Protein AF-A0A2I0AGL8-F1 (afdb_monomer_lite)

Foldseek 3Di:
DDPVVVVVVVLVVLLVVLLPPPDPDDDDDDDDDDPDDDPPPVVVVVVVSSVVSVVSVLVVLLVVFVNSVPDDSVVSVVSSVVVVVVVVVVVVVVVVVCVVVVCPPD

Organism: NCBI:txid1088818

Structure (mmCIF, N/CA/C/O backbone):
data_AF-A0A2I0AGL8-F1
#
_entry.id   AF-A0A2I0AGL8-F1
#
loop_
_atom_site.group_PDB
_atom_site.id
_atom_site.type_symbol
_atom_site.label_atom_id
_atom_site.label_alt_id
_atom_site.label_comp_id
_atom_site.label_asym_id
_atom_site.label_entity_id
_atom_site.label_seq_id
_atom_site.pdbx_PDB_ins_code
_atom_site.Cartn_x
_atom_site.Cartn_y
_atom_site.Cartn_z
_atom_site.occupancy
_atom_site.B_iso_or_equiv
_atom_site.auth_seq_id
_atom_site.auth_comp_id
_atom_site.auth_asym_id
_atom_site.auth_atom_id
_atom_site.pdbx_PDB_model_num
ATOM 1 N N . MET A 1 1 ? -18.013 10.294 -19.217 1.00 52.16 1 MET A N 1
ATOM 2 C CA . MET A 1 1 ? -16.597 9.896 -19.056 1.00 52.16 1 MET A CA 1
ATOM 3 C C . MET A 1 1 ? -16.540 8.383 -19.068 1.00 52.16 1 MET A C 1
ATOM 5 O O . MET A 1 1 ? -17.286 7.764 -18.322 1.00 52.16 1 MET A O 1
ATOM 9 N N . ASN A 1 2 ? -15.725 7.796 -19.942 1.00 62.50 2 ASN A N 1
ATOM 10 C CA . ASN A 1 2 ? -15.587 6.343 -20.037 1.00 62.50 2 ASN A CA 1
ATOM 11 C C . ASN A 1 2 ? -14.602 5.858 -18.968 1.00 62.50 2 ASN A C 1
ATOM 13 O O . ASN A 1 2 ? -13.595 6.520 -18.724 1.00 62.50 2 ASN A O 1
ATOM 17 N N . SER A 1 3 ? -14.853 4.697 -18.359 1.00 49.91 3 SER A N 1
ATOM 18 C CA . SER A 1 3 ? -14.009 4.132 -17.290 1.00 49.91 3 SER A CA 1
ATOM 19 C C . SER A 1 3 ? -12.527 4.015 -17.681 1.00 49.91 3 SER A C 1
ATOM 21 O O . SER A 1 3 ? -11.648 4.114 -16.834 1.00 49.91 3 SER A O 1
ATOM 23 N N . VAL A 1 4 ? -12.239 3.878 -18.978 1.00 56.72 4 VAL A N 1
ATOM 24 C CA . VAL A 1 4 ? -10.880 3.824 -19.540 1.00 56.72 4 VAL A CA 1
ATOM 25 C C . VAL A 1 4 ? -10.157 5.175 -19.448 1.00 56.72 4 VAL A C 1
ATOM 27 O O . VAL A 1 4 ? -8.965 5.214 -19.156 1.00 56.72 4 VAL A O 1
ATOM 30 N N . GLU A 1 5 ? -10.873 6.287 -19.629 1.00 50.91 5 GLU A N 1
ATOM 31 C CA . GLU A 1 5 ? -10.298 7.631 -19.493 1.00 50.91 5 GLU A CA 1
ATOM 32 C C . GLU A 1 5 ? -10.042 7.984 -18.028 1.00 50.91 5 GLU A C 1
ATOM 34 O O . GLU A 1 5 ? -9.013 8.570 -17.710 1.00 50.91 5 GLU A O 1
ATOM 39 N N . ALA A 1 6 ? -10.920 7.552 -17.117 1.00 50.19 6 ALA A N 1
ATOM 40 C CA . ALA A 1 6 ? -10.717 7.734 -15.681 1.00 50.19 6 ALA A CA 1
ATOM 41 C C . ALA A 1 6 ? -9.452 7.009 -15.182 1.00 50.19 6 ALA A C 1
ATOM 43 O O . ALA A 1 6 ? -8.686 7.562 -14.397 1.00 50.19 6 ALA A O 1
ATOM 44 N N . ILE A 1 7 ? -9.189 5.798 -15.686 1.00 51.31 7 ILE A N 1
ATOM 45 C CA . ILE A 1 7 ? -7.958 5.054 -15.378 1.00 51.31 7 ILE A CA 1
ATOM 46 C C . ILE A 1 7 ? -6.732 5.773 -15.951 1.00 51.31 7 ILE A C 1
ATOM 48 O O . ILE A 1 7 ? -5.701 5.851 -15.287 1.00 51.31 7 ILE A O 1
ATOM 52 N N . GLN A 1 8 ? -6.835 6.314 -17.166 1.00 52.75 8 GLN A N 1
ATOM 53 C CA . GLN A 1 8 ? -5.729 7.017 -17.810 1.00 52.75 8 GLN A CA 1
ATOM 54 C C . GLN A 1 8 ? -5.346 8.289 -17.037 1.00 52.75 8 GLN A C 1
ATOM 56 O O . GLN A 1 8 ? -4.170 8.469 -16.732 1.00 52.75 8 GLN A O 1
ATOM 61 N N . VAL A 1 9 ? -6.336 9.083 -16.615 1.00 56.19 9 VAL A N 1
ATOM 62 C CA . VAL A 1 9 ? -6.137 10.276 -15.774 1.00 56.19 9 VAL A CA 1
ATOM 63 C C . VAL A 1 9 ? -5.478 9.917 -14.439 1.00 56.19 9 VAL A C 1
ATOM 65 O O . VAL A 1 9 ? -4.480 10.526 -14.069 1.00 56.19 9 VAL A O 1
ATOM 68 N N . LEU A 1 10 ? -5.946 8.864 -13.757 1.00 56.09 10 LEU A N 1
ATOM 69 C CA . LEU A 1 10 ? -5.345 8.414 -12.493 1.00 56.09 10 LEU A CA 1
ATOM 70 C C . LEU A 1 10 ? -3.887 7.965 -12.655 1.00 56.09 10 LEU A C 1
ATOM 72 O O . LEU A 1 10 ? -3.059 8.192 -11.771 1.00 56.09 10 LEU A O 1
ATOM 76 N N . VAL A 1 11 ? -3.554 7.334 -13.783 1.00 62.81 11 VAL A N 1
ATOM 77 C CA . VAL A 1 11 ? -2.176 6.936 -14.095 1.00 62.81 11 VAL A CA 1
ATOM 78 C C . VAL A 1 11 ? -1.298 8.153 -14.388 1.00 62.81 11 VAL A C 1
ATOM 80 O O . VAL A 1 11 ? -0.129 8.149 -14.000 1.00 62.81 11 VAL A O 1
ATOM 83 N N . ASP A 1 12 ? -1.838 9.184 -15.036 1.00 63.84 12 ASP A N 1
ATOM 84 C CA . ASP A 1 12 ? -1.124 10.430 -15.323 1.00 63.84 12 ASP A CA 1
ATOM 85 C C . ASP A 1 12 ? -0.912 11.288 -14.048 1.00 63.84 12 ASP A C 1
ATOM 87 O O . ASP A 1 12 ? 0.158 11.882 -13.870 1.00 63.84 12 ASP A O 1
ATOM 91 N N . ASP A 1 13 ? -1.839 11.244 -13.085 1.00 59.38 13 ASP A N 1
ATOM 92 C CA . ASP A 1 13 ? -1.692 11.888 -11.768 1.00 59.38 13 ASP A CA 1
ATOM 93 C C . ASP A 1 13 ? -0.664 11.166 -10.873 1.00 59.38 13 ASP A C 1
ATOM 95 O O . ASP A 1 13 ? 0.248 11.790 -10.320 1.00 59.38 13 ASP A O 1
ATOM 99 N N . LEU A 1 14 ? -0.719 9.829 -10.795 1.00 53.47 14 LEU A N 1
ATOM 100 C CA . LEU A 1 14 ? 0.310 9.005 -10.130 1.00 53.47 14 LEU A CA 1
ATOM 101 C C . LEU A 1 14 ? 1.696 9.181 -10.775 1.00 53.47 14 LEU A C 1
ATOM 103 O O . LEU A 1 14 ? 2.733 9.108 -10.102 1.00 53.47 14 LEU A O 1
ATOM 107 N N . TYR A 1 15 ? 1.728 9.432 -12.084 1.00 54.16 15 TYR A N 1
ATOM 108 C CA . TYR A 1 15 ? 2.949 9.741 -12.813 1.00 54.16 15 TYR A CA 1
ATOM 109 C C . TYR A 1 15 ? 3.539 11.085 -12.372 1.00 54.16 15 TYR A C 1
ATOM 111 O O . TYR A 1 15 ? 4.734 11.133 -12.097 1.00 54.16 15 TYR A O 1
ATOM 119 N N . SER A 1 16 ? 2.743 12.139 -12.179 1.00 53.31 16 SER A N 1
ATOM 120 C CA . SER A 1 16 ? 3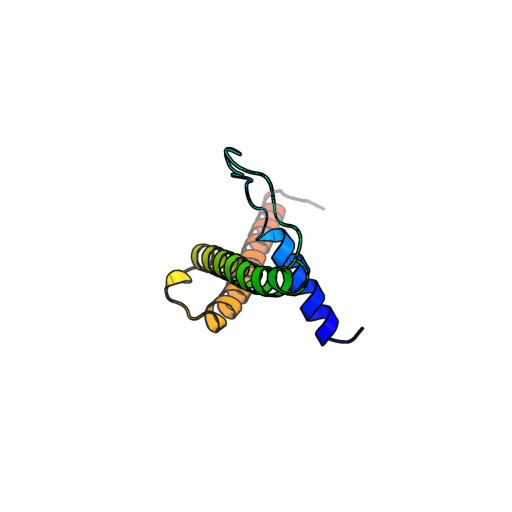.254 13.421 -11.659 1.00 53.31 16 SER A CA 1
ATOM 121 C C . SER A 1 16 ? 3.850 13.302 -10.246 1.00 53.31 16 SER A C 1
ATOM 123 O O . SER A 1 16 ? 4.892 13.898 -9.970 1.00 53.31 16 SER A O 1
ATOM 125 N N . ILE A 1 17 ? 3.269 12.465 -9.376 1.00 54.31 17 ILE A N 1
ATOM 126 C CA . ILE A 1 17 ? 3.740 12.267 -7.990 1.00 54.31 17 ILE A CA 1
ATOM 127 C C . ILE A 1 17 ? 5.078 11.503 -7.934 1.00 54.31 17 ILE A C 1
ATOM 129 O O . ILE A 1 17 ? 5.952 11.818 -7.128 1.00 54.31 17 ILE A O 1
ATOM 133 N N . THR A 1 18 ? 5.282 10.507 -8.801 1.00 55.91 18 THR A N 1
ATOM 134 C CA . THR A 1 18 ? 6.495 9.655 -8.785 1.00 55.91 18 THR A CA 1
ATOM 135 C C . THR A 1 18 ? 7.683 10.224 -9.568 1.00 55.91 18 THR A C 1
ATOM 137 O O . THR A 1 18 ? 8.802 9.713 -9.456 1.00 55.91 18 THR A O 1
ATOM 140 N N . CYS A 1 19 ? 7.455 11.262 -10.375 1.00 51.00 19 CYS A N 1
ATOM 141 C CA . CYS A 1 19 ? 8.407 11.780 -11.359 1.00 51.00 19 CYS A CA 1
ATOM 142 C C . CYS A 1 19 ? 8.911 13.201 -11.017 1.00 51.00 19 CYS A C 1
ATOM 144 O O . CYS A 1 19 ? 9.473 13.863 -11.888 1.00 51.00 19 CYS A O 1
ATOM 146 N N . MET A 1 20 ? 8.784 13.651 -9.755 1.00 45.41 20 MET A N 1
ATOM 147 C CA . MET A 1 20 ? 9.559 14.785 -9.223 1.00 45.41 20 MET A CA 1
ATOM 148 C C . MET A 1 20 ? 11.055 14.425 -9.263 1.00 45.41 20 MET A C 1
ATOM 150 O O . MET A 1 20 ? 11.631 13.871 -8.327 1.00 45.41 20 MET A O 1
ATOM 154 N N . ASP A 1 21 ? 11.672 14.669 -10.416 1.00 47.09 21 ASP A N 1
ATOM 155 C CA . ASP A 1 21 ? 13.103 14.550 -10.642 1.00 47.09 21 ASP A CA 1
ATOM 156 C C . ASP A 1 21 ? 13.774 15.672 -9.842 1.00 47.09 21 ASP A C 1
ATOM 158 O O . ASP A 1 21 ? 13.681 16.851 -10.187 1.00 47.09 21 ASP A O 1
ATOM 162 N N . SER A 1 22 ? 14.426 15.315 -8.734 1.00 42.78 22 SER A N 1
ATOM 163 C CA . SER A 1 22 ? 15.389 16.194 -8.076 1.00 42.78 22 SER A CA 1
ATOM 164 C C . SER A 1 22 ? 16.474 16.509 -9.106 1.00 42.78 22 SER A C 1
ATOM 166 O O . SER A 1 22 ? 17.312 15.664 -9.434 1.00 42.78 22 SER A O 1
ATOM 168 N N . GLY A 1 23 ? 16.367 17.698 -9.700 1.00 41.66 23 GLY A N 1
ATOM 169 C CA . GLY A 1 23 ? 17.142 18.142 -10.846 1.00 41.66 23 GLY A CA 1
ATOM 170 C C . GLY A 1 23 ? 18.638 18.090 -10.578 1.00 41.66 23 GLY A C 1
ATOM 171 O O . GLY A 1 23 ? 19.233 19.035 -10.074 1.00 41.66 23 GLY A O 1
ATOM 172 N N . ARG A 1 24 ? 19.278 16.998 -10.993 1.00 47.03 24 ARG A N 1
ATOM 173 C CA . ARG A 1 24 ? 20.726 16.930 -11.168 1.00 47.03 24 ARG A CA 1
ATOM 174 C C . ARG A 1 24 ? 21.031 17.117 -12.655 1.00 47.03 24 ARG A C 1
ATOM 176 O O . ARG A 1 24 ? 21.454 16.186 -13.335 1.00 47.03 24 ARG A O 1
ATOM 183 N N . GLN A 1 25 ? 20.776 18.322 -13.177 1.00 50.19 25 GLN A N 1
ATOM 184 C CA . GLN A 1 25 ? 21.137 18.687 -14.550 1.00 50.19 25 GLN A CA 1
ATOM 185 C C . GLN A 1 25 ? 22.467 19.447 -14.600 1.00 50.19 25 GLN A C 1
ATOM 187 O O . GLN A 1 25 ? 22.552 20.661 -14.486 1.00 50.19 25 GLN A O 1
ATOM 192 N N . THR A 1 26 ? 23.508 18.636 -14.790 1.00 46.66 26 THR A N 1
ATOM 193 C CA . THR A 1 26 ? 24.512 18.775 -15.855 1.00 46.66 26 THR A CA 1
ATOM 194 C C . THR A 1 26 ? 25.256 20.105 -15.987 1.00 46.66 26 THR A C 1
ATOM 196 O O . THR A 1 26 ? 24.752 21.074 -16.548 1.00 46.66 26 THR A O 1
ATOM 199 N N . ARG A 1 27 ? 26.550 20.061 -15.635 1.00 40.72 27 ARG A N 1
ATOM 200 C CA . ARG A 1 27 ? 27.598 20.931 -16.186 1.00 40.72 27 ARG A CA 1
ATOM 201 C C . ARG A 1 27 ? 27.499 20.925 -17.717 1.00 40.72 27 ARG A C 1
ATOM 203 O O . ARG A 1 27 ? 27.866 19.945 -18.361 1.00 40.72 27 ARG A O 1
ATOM 210 N N . LEU A 1 28 ? 26.986 22.009 -18.291 1.00 49.34 28 LEU A N 1
ATOM 211 C CA . LEU A 1 28 ? 26.985 22.260 -19.728 1.00 49.34 28 LEU A CA 1
ATOM 212 C C . LEU A 1 28 ? 28.394 22.686 -20.156 1.00 49.34 28 LEU A C 1
ATOM 214 O O . LEU A 1 28 ? 28.696 23.870 -20.256 1.00 49.34 28 LEU A O 1
ATOM 218 N N . GLN A 1 29 ? 29.263 21.713 -20.421 1.00 48.78 29 GLN A N 1
ATOM 219 C CA . GLN A 1 29 ? 30.361 21.913 -21.359 1.00 48.78 29 GLN A CA 1
ATOM 220 C C . GLN A 1 29 ? 29.986 21.261 -22.686 1.00 48.78 29 GLN A C 1
ATOM 222 O O . GLN A 1 29 ? 29.749 20.059 -22.755 1.00 48.78 29 GLN A O 1
ATOM 227 N N . GLY A 1 30 ? 29.998 22.063 -23.749 1.00 41.72 30 GLY A N 1
ATOM 228 C CA . GLY A 1 30 ? 30.348 21.555 -25.068 1.00 41.72 30 GLY A CA 1
ATOM 229 C C . GLY A 1 30 ? 29.217 21.394 -26.082 1.00 41.72 30 GLY A C 1
ATOM 230 O O . GLY A 1 30 ? 28.607 20.342 -26.203 1.00 41.72 30 GLY A O 1
ATOM 231 N N . ARG A 1 31 ? 29.167 22.402 -26.958 1.00 46.50 31 ARG A N 1
ATOM 232 C CA . ARG A 1 31 ? 29.022 22.299 -28.421 1.00 46.50 31 ARG A CA 1
ATOM 233 C C . ARG A 1 31 ? 27.615 22.327 -29.037 1.00 46.50 31 ARG A C 1
ATOM 235 O O . ARG A 1 31 ? 26.783 21.435 -28.941 1.00 46.50 31 ARG A O 1
ATOM 242 N N . LYS A 1 32 ? 27.461 23.429 -29.773 1.00 50.28 32 LYS A N 1
ATOM 243 C CA . LYS A 1 32 ? 26.476 23.788 -30.787 1.00 50.28 32 LYS A CA 1
ATOM 244 C C . LYS A 1 32 ? 26.299 22.696 -31.863 1.00 50.28 32 LYS A C 1
ATOM 246 O O . LYS A 1 32 ? 27.228 21.956 -32.158 1.00 50.28 32 LYS A O 1
ATOM 251 N N . MET A 1 33 ? 25.139 22.770 -32.530 1.00 45.44 33 MET A N 1
ATOM 252 C CA . MET A 1 33 ? 24.758 22.178 -33.830 1.00 45.44 33 MET A CA 1
ATOM 253 C C . MET A 1 33 ? 24.332 20.696 -33.869 1.00 45.4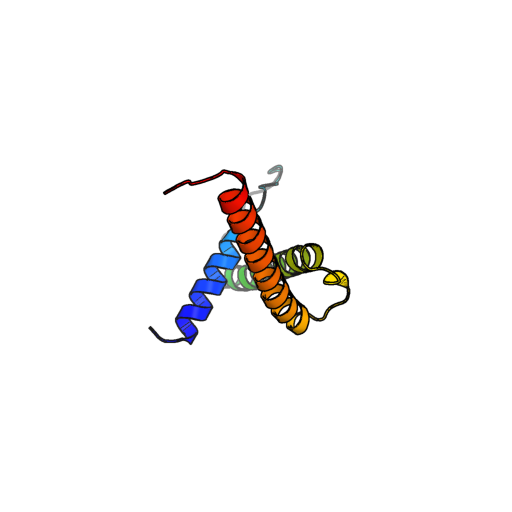4 33 MET A C 1
ATOM 255 O O . MET A 1 33 ? 25.149 19.791 -33.954 1.00 45.44 33 MET A O 1
ATOM 259 N N . LYS A 1 34 ? 23.021 20.456 -34.027 1.00 41.69 34 LYS A N 1
ATOM 260 C CA . LYS A 1 34 ? 22.380 20.204 -35.341 1.00 41.69 34 LYS A CA 1
ATOM 261 C C . LYS A 1 34 ? 20.870 19.985 -35.150 1.00 41.69 34 LYS A C 1
ATOM 263 O O . LYS A 1 34 ? 20.418 18.967 -34.635 1.00 41.69 34 LYS A O 1
ATOM 268 N N . LYS A 1 35 ? 20.082 20.974 -35.586 1.00 50.66 35 LYS A N 1
ATOM 269 C CA . LYS A 1 35 ? 18.635 20.856 -35.807 1.00 50.66 35 LYS A CA 1
ATOM 270 C C . LYS A 1 35 ? 18.419 19.918 -36.998 1.00 50.66 35 LYS A C 1
ATOM 272 O O . LYS A 1 35 ? 18.869 20.269 -38.083 1.00 50.66 35 LYS A O 1
ATOM 277 N N . LYS A 1 36 ? 17.777 18.764 -36.779 1.00 43.53 36 LYS A N 1
ATOM 278 C CA . LYS A 1 36 ? 16.966 17.952 -37.725 1.00 43.53 36 LYS A CA 1
ATOM 279 C C . LYS A 1 36 ? 16.880 16.517 -37.184 1.00 43.53 36 LYS A C 1
ATOM 281 O O . LYS A 1 36 ? 17.722 15.701 -37.517 1.00 43.53 36 LYS A O 1
ATOM 286 N N . MET A 1 37 ? 15.918 16.266 -36.283 1.00 43.56 37 MET A N 1
ATOM 287 C CA . MET A 1 37 ? 15.306 14.961 -35.919 1.00 43.56 37 MET A CA 1
ATOM 288 C C . MET A 1 37 ? 14.568 15.074 -34.564 1.00 43.56 37 MET A C 1
ATOM 290 O O . MET A 1 37 ? 14.891 14.396 -33.591 1.00 43.56 37 MET A O 1
ATOM 294 N N . VAL A 1 38 ? 13.591 15.982 -34.458 1.00 48.16 38 VAL A N 1
ATOM 295 C CA . VAL A 1 38 ? 12.895 16.263 -33.179 1.00 48.16 38 VAL A CA 1
ATOM 296 C C . VAL A 1 38 ? 11.517 15.585 -33.076 1.00 48.16 38 VAL A C 1
ATOM 298 O O . VAL A 1 38 ? 10.995 15.448 -31.980 1.00 48.16 38 VAL A O 1
ATOM 301 N N . GLY A 1 39 ? 10.955 15.039 -34.161 1.00 45.22 39 GLY A N 1
ATOM 302 C CA . GLY A 1 39 ? 9.614 14.427 -34.118 1.00 45.22 39 GLY A CA 1
ATOM 303 C C . GLY A 1 39 ? 9.543 13.027 -33.484 1.00 45.22 39 GLY A C 1
ATOM 304 O O . GLY A 1 39 ? 8.633 12.735 -32.715 1.00 45.22 39 GLY A O 1
ATOM 305 N N . GLN A 1 40 ? 10.511 12.143 -33.756 1.00 45.00 40 GLN A N 1
ATOM 306 C CA . GLN A 1 40 ? 10.412 10.724 -33.352 1.00 45.00 40 GLN A CA 1
ATOM 307 C C . GLN A 1 40 ? 11.159 10.368 -32.055 1.00 45.00 40 GLN A C 1
ATOM 309 O O . GLN A 1 40 ? 10.874 9.343 -31.430 1.00 45.00 40 GLN A O 1
ATOM 314 N N . LYS A 1 41 ? 12.106 11.203 -31.608 1.00 44.00 41 LYS A N 1
ATOM 315 C CA . LYS A 1 41 ? 12.941 10.905 -30.429 1.00 44.00 41 LYS A CA 1
ATOM 316 C C . LYS A 1 41 ? 12.227 11.198 -29.100 1.00 44.00 41 LYS A C 1
ATOM 318 O O . LYS A 1 41 ? 12.520 10.535 -28.106 1.00 44.00 41 LYS A O 1
ATOM 323 N N . LEU A 1 42 ? 11.249 12.111 -29.106 1.00 48.09 42 LEU A N 1
ATOM 324 C CA . LEU A 1 42 ? 10.446 12.492 -27.933 1.00 48.09 42 LEU A CA 1
ATOM 325 C C . LEU A 1 42 ? 9.434 11.410 -27.514 1.00 48.09 42 LEU A C 1
ATOM 327 O O . LEU A 1 42 ? 9.213 11.180 -26.328 1.00 48.09 42 LEU A O 1
ATOM 331 N N . ARG A 1 43 ? 8.867 10.658 -28.465 1.00 48.41 43 ARG A N 1
ATOM 332 C CA . ARG A 1 43 ? 7.907 9.587 -28.136 1.00 48.41 43 ARG A CA 1
ATOM 333 C C . ARG A 1 43 ? 8.573 8.380 -27.460 1.00 48.41 43 ARG A C 1
ATOM 335 O O . ARG A 1 43 ? 8.035 7.820 -26.509 1.00 48.41 43 ARG A O 1
ATOM 342 N N . LYS A 1 44 ? 9.791 8.016 -27.884 1.00 48.97 44 LYS A N 1
ATOM 343 C CA . LYS A 1 44 ? 10.568 6.910 -27.285 1.00 48.97 44 LYS A CA 1
ATOM 344 C C . LYS A 1 44 ? 11.211 7.268 -25.935 1.00 48.97 44 LYS A C 1
ATOM 346 O O . LYS A 1 44 ? 11.554 6.363 -25.168 1.00 48.97 44 LYS A O 1
ATOM 351 N N . SER A 1 45 ? 11.430 8.552 -25.635 1.00 55.88 45 SER A N 1
ATOM 352 C CA . SER A 1 45 ? 11.897 8.981 -24.307 1.00 55.88 45 SER A CA 1
ATOM 353 C C . SER A 1 45 ? 10.766 8.934 -23.279 1.00 55.88 45 SER A C 1
ATOM 355 O O . SER A 1 45 ? 10.996 8.421 -22.185 1.00 55.88 45 SER A O 1
ATOM 357 N N . SER A 1 46 ? 9.550 9.340 -23.663 1.00 66.00 46 SER A N 1
ATOM 358 C CA . SER A 1 46 ? 8.360 9.310 -22.801 1.00 66.00 46 SER A CA 1
ATOM 359 C C . SER A 1 46 ? 8.053 7.900 -22.272 1.00 66.00 46 SER A C 1
ATOM 361 O O . SER A 1 46 ? 8.007 7.688 -21.063 1.00 66.00 46 SER A O 1
ATOM 363 N N . GLY A 1 47 ? 8.008 6.879 -23.138 1.00 70.69 47 GLY A N 1
ATOM 364 C CA . GLY A 1 47 ? 7.746 5.500 -22.691 1.00 70.69 47 GLY A CA 1
ATOM 365 C C . GLY A 1 47 ? 8.828 4.904 -21.771 1.00 70.69 47 GLY A C 1
ATOM 366 O O . GLY A 1 47 ? 8.537 4.089 -20.894 1.00 70.69 47 GLY A O 1
ATOM 367 N N . ARG A 1 48 ? 10.098 5.307 -21.930 1.00 76.25 48 ARG A N 1
ATOM 368 C CA . ARG A 1 48 ? 11.189 4.883 -21.027 1.00 76.25 48 ARG A CA 1
ATOM 369 C C . ARG A 1 48 ? 11.152 5.609 -19.688 1.00 76.25 48 ARG A C 1
ATOM 371 O O . ARG A 1 48 ? 11.491 5.004 -18.676 1.00 76.25 48 ARG A O 1
ATOM 378 N N . LEU A 1 49 ? 10.770 6.883 -19.679 1.00 77.62 49 LEU A N 1
ATOM 379 C CA . LEU A 1 49 ? 10.570 7.637 -18.446 1.00 77.62 49 LEU A CA 1
ATOM 380 C C . LEU A 1 49 ? 9.385 7.068 -17.658 1.00 77.62 49 LEU A C 1
ATOM 382 O O . LEU A 1 49 ? 9.560 6.728 -16.493 1.00 77.62 49 LEU A O 1
ATOM 386 N N . ARG A 1 50 ? 8.256 6.808 -18.329 1.00 76.62 50 ARG A N 1
ATOM 387 C CA . ARG A 1 50 ? 7.067 6.167 -17.748 1.00 76.62 50 ARG A CA 1
ATOM 388 C C . ARG A 1 50 ? 7.386 4.848 -17.058 1.00 76.62 50 ARG A C 1
ATOM 390 O O . ARG A 1 50 ? 7.055 4.674 -15.892 1.00 76.62 50 ARG A O 1
ATOM 397 N N . ARG A 1 51 ? 8.110 3.950 -17.733 1.00 81.25 51 ARG A N 1
ATOM 398 C CA . ARG A 1 51 ? 8.533 2.677 -17.124 1.00 81.25 51 ARG A CA 1
ATOM 399 C C . ARG A 1 51 ? 9.446 2.869 -15.912 1.00 81.25 51 ARG A C 1
ATOM 401 O O . ARG A 1 51 ? 9.311 2.133 -14.943 1.00 81.25 51 ARG A O 1
ATOM 408 N N . ARG A 1 52 ? 10.351 3.855 -15.937 1.00 83.12 52 ARG A N 1
ATOM 409 C CA . ARG A 1 52 ? 11.230 4.153 -14.793 1.00 83.12 52 ARG A CA 1
ATOM 410 C C . ARG A 1 52 ? 10.471 4.741 -13.605 1.00 83.12 52 ARG A C 1
ATOM 412 O O . ARG A 1 52 ? 10.721 4.301 -12.489 1.00 83.12 52 ARG A O 1
ATOM 419 N N . CYS A 1 53 ? 9.559 5.685 -13.830 1.00 81.75 53 CYS A N 1
ATOM 420 C CA . CYS A 1 53 ? 8.747 6.271 -12.760 1.00 81.75 53 CYS A CA 1
ATOM 421 C C . CYS A 1 53 ? 7.784 5.225 -12.168 1.00 81.75 53 CYS A C 1
ATOM 423 O O . CYS A 1 53 ? 7.740 5.074 -10.950 1.00 81.75 53 CYS A O 1
ATOM 425 N N . LEU A 1 54 ? 7.167 4.375 -12.999 1.00 83.12 54 LEU A N 1
ATOM 426 C CA . LEU A 1 54 ? 6.370 3.238 -12.525 1.00 83.12 54 LEU A CA 1
ATOM 427 C C . LEU A 1 54 ? 7.199 2.251 -11.688 1.00 83.12 54 LEU A C 1
ATOM 429 O O . LEU A 1 54 ? 6.791 1.880 -10.592 1.00 83.12 54 LEU A O 1
ATOM 433 N N . ALA A 1 55 ? 8.388 1.862 -12.158 1.00 86.38 55 ALA A N 1
ATOM 434 C CA . ALA A 1 55 ? 9.269 0.964 -11.409 1.00 86.38 55 ALA A CA 1
ATOM 435 C C . ALA A 1 55 ? 9.717 1.569 -10.065 1.00 86.38 55 ALA A C 1
ATOM 437 O O . ALA A 1 55 ? 9.799 0.855 -9.067 1.00 86.38 55 ALA A O 1
ATOM 438 N N . ARG A 1 56 ? 9.974 2.886 -10.015 1.00 88.25 56 ARG A N 1
ATOM 439 C CA . ARG A 1 56 ? 10.249 3.605 -8.759 1.00 88.25 56 ARG A CA 1
ATOM 440 C C . ARG A 1 56 ? 9.047 3.557 -7.818 1.00 88.25 56 ARG A C 1
ATOM 442 O O . ARG A 1 56 ? 9.234 3.232 -6.651 1.00 88.25 56 ARG A O 1
ATOM 449 N N . GLY A 1 57 ? 7.842 3.823 -8.322 1.00 87.69 57 GLY A N 1
ATOM 450 C CA . GLY A 1 57 ? 6.603 3.757 -7.542 1.00 87.69 57 GLY A CA 1
ATOM 451 C C . GLY A 1 57 ? 6.362 2.369 -6.948 1.00 87.69 57 GLY A C 1
ATOM 452 O O . GLY A 1 57 ? 6.163 2.248 -5.744 1.00 87.69 57 GLY A O 1
ATOM 453 N N . ILE A 1 58 ? 6.493 1.314 -7.760 1.00 91.44 58 ILE A N 1
ATOM 454 C CA . ILE A 1 58 ? 6.377 -0.081 -7.303 1.00 91.44 58 ILE A CA 1
ATOM 455 C C . ILE A 1 58 ? 7.431 -0.392 -6.233 1.00 91.44 58 ILE A C 1
ATOM 457 O O . ILE A 1 58 ? 7.114 -0.999 -5.214 1.00 91.44 58 ILE A O 1
ATOM 461 N N . ARG A 1 59 ? 8.676 0.071 -6.412 1.00 92.44 59 ARG A N 1
ATOM 462 C CA . ARG A 1 59 ? 9.741 -0.124 -5.418 1.00 92.44 59 ARG A CA 1
ATOM 463 C C . ARG A 1 59 ? 9.422 0.566 -4.091 1.00 92.44 59 ARG A C 1
ATOM 465 O O . ARG A 1 59 ? 9.634 -0.029 -3.039 1.00 92.44 59 ARG A O 1
ATOM 472 N N . ILE A 1 60 ? 8.913 1.796 -4.126 1.00 94.25 60 ILE A N 1
ATOM 473 C CA . ILE A 1 60 ? 8.482 2.509 -2.916 1.00 94.25 60 ILE A CA 1
ATOM 474 C C . ILE A 1 60 ? 7.345 1.740 -2.240 1.00 94.25 60 ILE A C 1
ATOM 476 O O . ILE A 1 60 ? 7.435 1.464 -1.047 1.00 94.25 60 ILE A O 1
ATOM 480 N N . LEU A 1 61 ? 6.336 1.319 -3.005 1.00 92.31 61 LEU A N 1
ATOM 481 C CA . LEU A 1 61 ? 5.208 0.553 -2.484 1.00 92.31 61 LEU A CA 1
ATOM 482 C C . LEU A 1 61 ? 5.673 -0.754 -1.819 1.00 92.31 61 LEU A C 1
ATOM 484 O O . LEU A 1 61 ? 5.308 -1.014 -0.678 1.00 92.31 61 LEU A O 1
ATOM 488 N N . SER A 1 62 ? 6.573 -1.512 -2.455 1.00 95.12 62 SER A N 1
ATOM 489 C CA . SER A 1 62 ? 7.129 -2.760 -1.899 1.00 95.12 62 SER A CA 1
ATOM 490 C C . SER A 1 62 ? 7.883 -2.585 -0.576 1.00 95.12 62 SER A C 1
ATOM 492 O O . SER A 1 62 ? 7.989 -3.530 0.200 1.00 95.12 62 SER A O 1
ATOM 494 N N . ASN A 1 63 ? 8.406 -1.385 -0.306 1.00 95.75 63 ASN A N 1
ATOM 495 C CA . ASN A 1 63 ? 9.078 -1.072 0.955 1.00 95.75 63 ASN A CA 1
ATOM 496 C C . ASN A 1 63 ? 8.105 -0.632 2.057 1.00 95.75 63 ASN A C 1
ATOM 498 O O . ASN A 1 63 ? 8.465 -0.706 3.227 1.00 95.75 63 ASN A O 1
ATOM 502 N N . LEU A 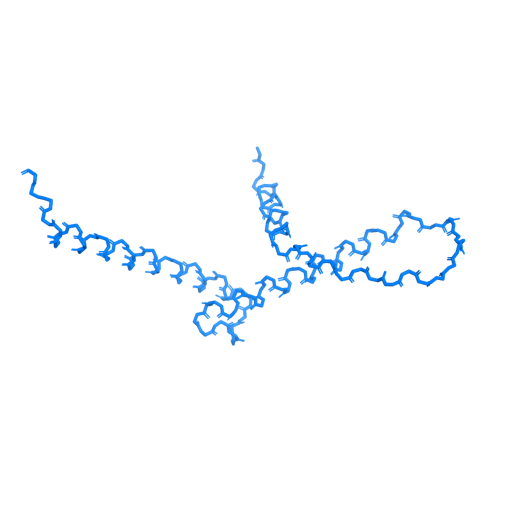1 64 ? 6.919 -0.138 1.691 1.00 95.62 64 LEU A N 1
ATOM 503 C CA . LEU A 1 64 ? 5.895 0.324 2.631 1.00 95.62 64 LEU A CA 1
ATOM 504 C C . LEU A 1 64 ? 4.977 -0.808 3.091 1.00 95.62 64 LEU A C 1
ATOM 506 O O . LEU A 1 64 ? 4.499 -0.786 4.224 1.00 95.62 64 LEU A O 1
ATOM 510 N N . ILE A 1 65 ? 4.714 -1.776 2.213 1.00 96.06 65 ILE A N 1
ATOM 511 C CA . ILE A 1 65 ? 3.832 -2.901 2.515 1.00 96.06 65 ILE A CA 1
ATOM 512 C C . ILE A 1 65 ? 4.607 -3.988 3.275 1.00 96.06 65 ILE A C 1
ATOM 514 O O . ILE A 1 65 ? 5.687 -4.389 2.823 1.00 96.06 65 ILE A O 1
ATOM 518 N N . PRO A 1 66 ? 4.088 -4.497 4.410 1.00 94.94 66 PRO A N 1
ATOM 519 C CA . PRO A 1 66 ? 4.693 -5.620 5.122 1.00 94.94 66 PRO A CA 1
ATOM 520 C C . PRO A 1 66 ? 4.895 -6.829 4.197 1.00 94.94 66 PRO A C 1
ATOM 522 O O . PRO A 1 66 ? 3.969 -7.262 3.523 1.00 94.94 66 PRO A O 1
ATOM 525 N N . GLY A 1 67 ? 6.121 -7.357 4.123 1.00 95.31 67 GLY A N 1
ATOM 526 C CA . GLY A 1 67 ? 6.453 -8.466 3.214 1.00 95.31 67 GLY A CA 1
ATOM 527 C C . GLY A 1 67 ? 6.502 -8.099 1.720 1.00 95.31 67 GLY A C 1
ATOM 528 O O . GLY A 1 67 ? 6.786 -8.957 0.890 1.00 95.31 67 GLY A O 1
ATOM 529 N N . GLY A 1 68 ? 6.307 -6.828 1.354 1.00 94.56 68 GLY A N 1
ATOM 530 C CA . GLY A 1 68 ? 6.137 -6.399 -0.037 1.00 94.56 68 GLY A CA 1
ATOM 531 C C . GLY A 1 68 ? 7.342 -6.625 -0.960 1.00 94.56 68 GLY A C 1
ATOM 532 O O . GLY A 1 68 ? 7.172 -6.693 -2.174 1.00 94.56 68 GLY A O 1
ATOM 533 N N . LYS A 1 69 ? 8.562 -6.780 -0.425 1.00 94.50 69 LYS A N 1
ATOM 534 C CA . LYS A 1 69 ? 9.787 -7.003 -1.226 1.00 94.50 69 LYS A CA 1
ATOM 535 C C . LYS A 1 69 ? 9.822 -8.355 -1.945 1.00 94.50 69 LYS A C 1
ATOM 537 O O . LYS A 1 69 ? 10.533 -8.475 -2.938 1.00 94.50 69 LYS A O 1
ATOM 542 N N . SER A 1 70 ? 9.110 -9.357 -1.432 1.00 95.50 70 SER A N 1
ATOM 543 C CA . SER A 1 70 ? 9.051 -10.706 -2.011 1.00 95.50 70 SER A CA 1
ATOM 544 C C . SER A 1 70 ? 7.803 -10.951 -2.863 1.00 95.50 70 SER A C 1
ATOM 546 O O . SER A 1 70 ? 7.690 -12.019 -3.452 1.00 95.50 70 SER A O 1
ATOM 548 N N . MET A 1 71 ? 6.874 -9.993 -2.929 1.00 94.19 71 MET A N 1
ATOM 549 C CA . MET A 1 71 ? 5.581 -10.157 -3.602 1.00 94.19 71 MET A CA 1
ATOM 550 C C . MET A 1 71 ? 5.656 -9.844 -5.097 1.00 94.19 71 MET A C 1
ATOM 552 O O . MET A 1 71 ? 6.390 -8.949 -5.532 1.00 94.19 71 MET A O 1
ATOM 556 N N . ALA A 1 72 ? 4.835 -10.537 -5.888 1.00 94.56 72 ALA A N 1
ATOM 557 C CA . ALA A 1 72 ? 4.600 -10.143 -7.270 1.00 94.56 72 ALA A CA 1
ATOM 558 C C . ALA A 1 72 ? 3.827 -8.813 -7.327 1.00 94.56 72 ALA A C 1
ATOM 560 O O . ALA A 1 72 ? 3.093 -8.452 -6.410 1.00 94.56 72 ALA A O 1
ATOM 561 N N . VAL A 1 73 ? 3.943 -8.075 -8.436 1.00 89.69 73 VAL A N 1
ATOM 562 C CA . VAL A 1 73 ? 3.326 -6.739 -8.568 1.00 89.69 73 VAL A CA 1
ATOM 563 C C . VAL A 1 73 ? 1.804 -6.772 -8.372 1.00 89.69 73 VAL A C 1
ATOM 565 O O . VAL A 1 73 ? 1.261 -5.875 -7.738 1.00 89.69 73 VAL A O 1
ATOM 568 N N . GLY A 1 74 ? 1.114 -7.796 -8.885 1.00 87.25 74 GLY A N 1
ATOM 569 C CA . GLY A 1 74 ? -0.337 -7.940 -8.706 1.00 87.25 74 GLY A CA 1
ATOM 570 C C . GLY A 1 74 ? -0.733 -8.163 -7.244 1.00 87.25 74 GLY A C 1
ATOM 571 O O . GLY A 1 74 ? -1.626 -7.488 -6.740 1.00 87.25 74 GLY A O 1
ATOM 572 N N . GLU A 1 75 ? -0.017 -9.050 -6.552 1.00 93.38 75 GLU A N 1
ATOM 573 C CA . GLU A 1 75 ? -0.216 -9.344 -5.127 1.00 93.38 75 GLU A CA 1
ATOM 574 C C . GLU A 1 75 ? 0.073 -8.116 -4.262 1.00 93.38 75 GLU A C 1
ATOM 576 O O . GLU A 1 75 ? -0.694 -7.801 -3.357 1.00 93.38 75 GLU A O 1
ATOM 581 N N . LEU A 1 76 ? 1.123 -7.360 -4.600 1.00 95.56 76 LEU A N 1
ATOM 582 C CA . LEU A 1 76 ? 1.518 -6.149 -3.889 1.00 95.56 76 LEU A CA 1
ATOM 583 C C . LEU A 1 76 ? 0.395 -5.102 -3.847 1.00 95.56 76 LEU A C 1
ATOM 585 O O . LEU A 1 76 ? 0.230 -4.432 -2.832 1.00 95.56 76 LEU A O 1
ATOM 589 N N . PHE A 1 77 ? -0.378 -4.943 -4.925 1.00 94.31 77 PHE A N 1
ATOM 590 C CA . PHE A 1 77 ? -1.496 -3.994 -4.945 1.00 94.31 77 PHE A CA 1
ATOM 591 C C . PHE A 1 77 ? -2.675 -4.452 -4.084 1.00 94.31 77 PHE A C 1
ATOM 593 O O . PHE A 1 77 ? -3.285 -3.627 -3.402 1.00 94.31 77 PHE A O 1
ATOM 600 N N . VAL A 1 78 ? -2.983 -5.751 -4.095 1.00 95.62 78 VAL A N 1
ATOM 601 C CA . VAL A 1 78 ? -4.037 -6.324 -3.246 1.00 95.62 78 VAL A CA 1
ATOM 602 C C . VAL A 1 78 ? -3.648 -6.187 -1.777 1.00 95.62 78 VAL A C 1
ATOM 604 O O . VAL A 1 78 ? -4.416 -5.639 -0.986 1.00 95.62 78 VAL A O 1
ATOM 607 N N . GLU A 1 79 ? -2.424 -6.581 -1.429 1.00 96.75 79 GLU A N 1
ATOM 608 C CA . GLU A 1 79 ? -1.908 -6.459 -0.069 1.00 96.75 79 GLU A CA 1
ATOM 609 C C . GLU A 1 79 ? -1.844 -4.994 0.376 1.00 96.75 79 GLU A C 1
ATOM 611 O O . GLU A 1 79 ? -2.205 -4.671 1.505 1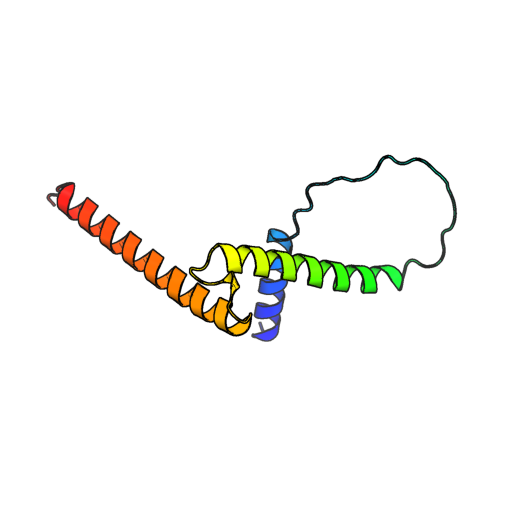.00 96.75 79 GLU A O 1
ATOM 616 N N . ALA A 1 80 ? -1.480 -4.068 -0.518 1.00 96.62 80 ALA A N 1
ATOM 617 C CA . ALA A 1 80 ? -1.514 -2.640 -0.220 1.00 96.62 80 ALA A CA 1
ATOM 618 C C . ALA A 1 80 ? -2.919 -2.146 0.156 1.00 96.62 80 ALA A C 1
ATOM 620 O O . ALA A 1 80 ? -3.064 -1.374 1.108 1.00 96.62 80 ALA A O 1
ATOM 621 N N . ALA A 1 81 ? -3.957 -2.593 -0.556 1.00 95.56 81 ALA A N 1
ATOM 622 C CA . ALA A 1 81 ? -5.342 -2.235 -0.254 1.00 95.56 81 ALA A CA 1
ATOM 623 C C . ALA A 1 81 ? -5.808 -2.824 1.090 1.00 95.56 81 ALA A C 1
ATOM 625 O O . ALA A 1 81 ? -6.442 -2.123 1.892 1.00 95.56 81 ALA A O 1
ATOM 626 N N . CYS A 1 82 ? -5.450 -4.081 1.368 1.00 95.75 82 CYS A N 1
ATOM 627 C CA . CYS A 1 82 ? -5.699 -4.736 2.653 1.00 95.75 82 CYS A CA 1
ATOM 628 C C . CYS A 1 82 ? -4.995 -3.998 3.800 1.00 95.75 82 CYS A C 1
ATOM 630 O O . CYS A 1 82 ? -5.626 -3.643 4.801 1.00 95.75 82 CYS A O 1
ATOM 632 N N . TYR A 1 83 ? -3.709 -3.686 3.631 1.00 97.19 83 TYR A N 1
ATOM 633 C CA . TYR A 1 83 ? -2.910 -2.989 4.629 1.00 97.19 83 TYR A CA 1
ATOM 634 C C . TYR A 1 83 ? -3.461 -1.590 4.915 1.00 97.19 83 TYR A C 1
ATOM 636 O O . TYR A 1 83 ? -3.678 -1.254 6.081 1.00 97.19 83 TYR A O 1
ATOM 644 N N . LEU A 1 84 ? -3.793 -0.808 3.881 1.00 97.06 84 LEU A N 1
ATOM 645 C CA . LEU A 1 84 ? -4.419 0.508 4.035 1.00 97.06 84 LEU A CA 1
ATOM 646 C C . LEU A 1 84 ? -5.739 0.428 4.813 1.00 97.06 84 LEU A C 1
ATOM 648 O O . LEU A 1 84 ? -5.984 1.236 5.712 1.00 97.06 84 LEU A O 1
ATOM 652 N N . SER A 1 85 ? -6.575 -0.563 4.499 1.00 96.25 85 SER A N 1
ATOM 653 C CA . SER A 1 85 ? -7.847 -0.785 5.194 1.00 96.25 85 SER A CA 1
ATOM 654 C C . SER A 1 85 ? -7.626 -1.118 6.669 1.00 96.25 85 SER A C 1
ATOM 656 O O . SER A 1 85 ? -8.259 -0.519 7.540 1.00 96.25 85 SER A O 1
ATOM 658 N N . SER A 1 86 ? -6.675 -2.009 6.965 1.00 97.00 86 SER A N 1
ATOM 659 C CA . SER A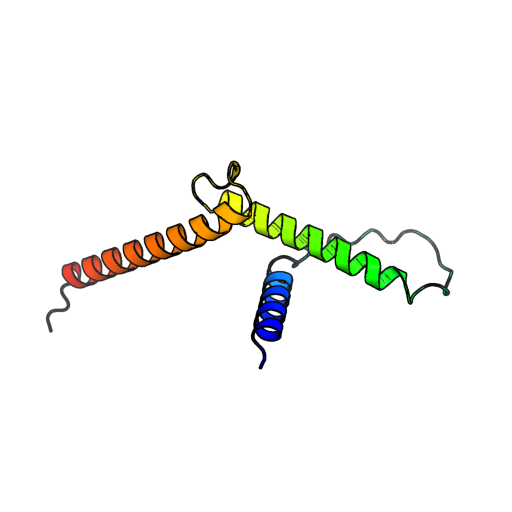 1 86 ? -6.322 -2.369 8.341 1.00 97.00 86 SER A CA 1
ATOM 660 C C . SER A 1 86 ? -5.787 -1.170 9.129 1.00 97.00 86 SER A C 1
ATOM 662 O O . SER A 1 86 ? -6.195 -0.945 10.270 1.00 97.00 86 SER A O 1
ATOM 664 N N . LEU A 1 87 ? -4.940 -0.345 8.506 1.00 96.81 87 LEU A N 1
ATOM 665 C CA . LEU A 1 87 ? -4.365 0.843 9.123 1.00 96.81 87 LEU A CA 1
ATOM 666 C C . LEU A 1 87 ? -5.455 1.873 9.434 1.00 96.81 87 LEU A C 1
ATOM 668 O O . LEU A 1 87 ? -5.509 2.398 10.545 1.00 96.81 87 LEU A O 1
ATOM 672 N N . LYS A 1 88 ? -6.383 2.093 8.496 1.00 97.31 88 LYS A N 1
ATOM 673 C CA . LYS A 1 88 ? -7.537 2.978 8.691 1.00 97.31 88 LYS A CA 1
ATOM 674 C C . LYS A 1 88 ? -8.420 2.517 9.849 1.00 97.31 88 LYS A C 1
ATOM 676 O O . LYS A 1 88 ? -8.868 3.348 10.636 1.00 97.31 88 LYS A O 1
ATOM 681 N N . MET A 1 89 ? -8.666 1.213 9.971 1.00 97.81 89 MET A N 1
ATOM 682 C CA . MET A 1 89 ? -9.448 0.666 11.082 1.00 97.81 89 MET A CA 1
ATOM 683 C C . MET A 1 89 ? -8.744 0.858 12.424 1.00 97.81 89 MET A C 1
ATOM 685 O O . MET A 1 89 ? -9.376 1.329 13.363 1.00 97.81 89 MET A O 1
ATOM 689 N N . ARG A 1 90 ? -7.433 0.602 12.504 1.00 97.12 90 ARG A N 1
ATOM 690 C CA . ARG A 1 90 ? -6.657 0.827 13.736 1.00 97.12 90 ARG A CA 1
ATOM 691 C C . ARG A 1 90 ? -6.701 2.285 14.191 1.00 97.12 90 ARG A C 1
ATOM 693 O O . ARG A 1 90 ? -6.929 2.540 15.368 1.00 97.12 90 ARG A O 1
ATOM 700 N N . VAL A 1 91 ? -6.544 3.231 13.263 1.00 97.38 91 VAL A N 1
ATOM 701 C CA . VAL A 1 91 ? -6.643 4.669 13.568 1.00 97.38 91 VAL A CA 1
ATOM 702 C C . VAL A 1 91 ? -8.033 5.023 14.095 1.00 97.38 91 VAL A C 1
ATOM 704 O O .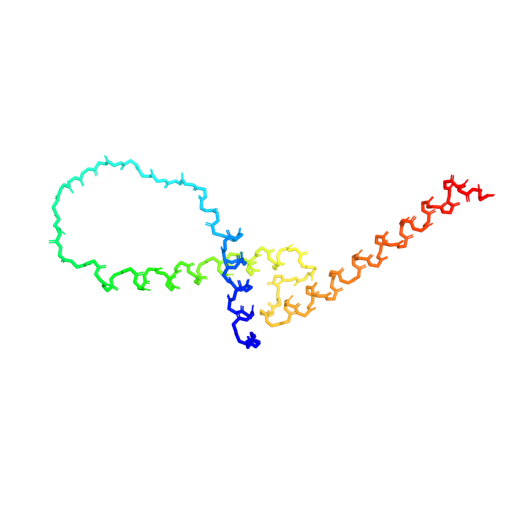 VAL A 1 91 ? -8.137 5.702 15.110 1.00 97.38 91 VAL A O 1
ATOM 707 N N . LYS A 1 92 ? -9.107 4.527 13.464 1.00 96.62 92 LYS A N 1
ATOM 708 C CA . LYS A 1 92 ? -10.480 4.748 13.949 1.00 96.62 92 LYS A CA 1
ATOM 709 C C . LYS A 1 92 ? -10.696 4.200 15.358 1.00 96.62 92 LYS A C 1
ATOM 711 O O . LYS A 1 92 ? -11.294 4.880 16.183 1.00 96.62 92 LYS A O 1
ATOM 716 N N . THR A 1 93 ? -10.209 2.992 15.635 1.00 97.00 93 THR A N 1
ATOM 717 C CA . THR A 1 93 ? -10.303 2.387 16.967 1.00 97.00 93 THR A CA 1
ATOM 718 C C . THR A 1 93 ? -9.548 3.214 18.003 1.00 97.00 93 THR A C 1
ATOM 720 O O . THR A 1 93 ? -10.098 3.502 19.060 1.00 97.00 93 THR A O 1
ATOM 723 N N . MET A 1 94 ? -8.325 3.652 17.689 1.00 97.50 94 MET A N 1
ATOM 724 C CA . MET A 1 94 ? -7.534 4.497 18.586 1.00 97.50 94 MET A CA 1
ATOM 725 C C . MET A 1 94 ? -8.215 5.845 18.838 1.00 97.50 94 MET A C 1
ATOM 727 O O . MET A 1 94 ? -8.283 6.286 19.979 1.00 97.50 94 MET A O 1
ATOM 731 N N . GLN A 1 95 ? -8.787 6.463 17.803 1.00 96.12 95 GLN A N 1
ATOM 732 C CA . GLN A 1 95 ? -9.546 7.704 17.941 1.00 96.12 95 GLN A CA 1
ATOM 733 C C . GLN A 1 95 ? -10.773 7.520 18.843 1.00 96.12 95 GLN A C 1
ATOM 735 O O . GLN A 1 95 ? -11.015 8.355 19.706 1.00 96.12 95 GLN A O 1
ATOM 740 N N . ALA A 1 96 ? -11.515 6.420 18.685 1.00 94.50 96 ALA A N 1
ATOM 741 C CA . ALA A 1 96 ? -12.661 6.113 19.538 1.00 94.50 96 ALA A CA 1
ATOM 742 C C . ALA A 1 96 ? -12.243 5.902 21.001 1.00 94.50 96 ALA A C 1
ATOM 744 O O . ALA A 1 96 ? -12.880 6.441 21.899 1.00 94.50 96 ALA A O 1
ATOM 745 N N . MET A 1 97 ? -11.143 5.179 21.246 1.00 95.62 97 MET A N 1
ATOM 746 C CA . MET A 1 97 ? -10.588 5.017 22.594 1.00 95.62 97 MET A CA 1
ATOM 747 C C . MET A 1 97 ? -10.181 6.360 23.202 1.00 95.62 97 MET A C 1
ATOM 749 O O . MET A 1 97 ? -10.489 6.611 24.360 1.00 95.62 97 MET A O 1
ATOM 753 N N . ILE A 1 98 ? -9.540 7.241 22.427 1.00 95.38 98 ILE A N 1
ATOM 754 C CA . ILE A 1 98 ? -9.203 8.597 22.877 1.00 95.38 98 ILE A CA 1
ATOM 755 C C . ILE A 1 98 ? -10.477 9.360 23.242 1.00 95.38 98 ILE A C 1
ATOM 757 O O . ILE A 1 98 ? -10.540 9.892 24.338 1.00 95.38 98 ILE A O 1
ATOM 761 N N . SER A 1 99 ? -11.513 9.354 22.401 1.00 92.62 99 SER A N 1
ATOM 762 C CA . SER A 1 99 ? -12.788 10.016 22.715 1.00 92.62 99 SER A CA 1
ATOM 763 C C . SER A 1 99 ? -13.442 9.476 23.993 1.00 92.62 99 SER A C 1
ATOM 765 O O . SER A 1 99 ? -13.938 10.255 24.799 1.00 92.62 99 SER A O 1
ATOM 767 N N . MET A 1 100 ? -13.398 8.158 24.218 1.00 92.44 100 MET A N 1
ATOM 768 C CA . MET A 1 100 ? -13.910 7.547 25.452 1.00 92.44 100 MET A CA 1
ATOM 769 C C . MET A 1 100 ? -13.099 7.960 26.689 1.00 92.44 100 MET A C 1
ATOM 771 O O . MET A 1 100 ? -13.674 8.186 27.749 1.00 92.44 100 MET A O 1
ATOM 775 N N . LEU A 1 101 ? -11.772 8.052 26.567 1.00 92.25 101 LEU A N 1
ATOM 776 C CA . LEU A 1 101 ? -10.866 8.397 27.669 1.00 92.25 101 LEU A CA 1
ATOM 777 C C . LEU A 1 101 ? -10.804 9.902 27.949 1.00 92.25 101 LEU A C 1
ATOM 779 O O . LEU A 1 101 ? -10.580 10.302 29.087 1.00 92.25 101 LEU A O 1
ATOM 783 N N . SER A 1 102 ? -11.001 10.733 26.928 1.00 90.50 102 SER A N 1
ATOM 784 C CA . SER A 1 102 ? -11.031 12.191 27.047 1.00 90.50 102 SER A CA 1
ATOM 785 C C . SER A 1 102 ? -12.298 12.704 27.727 1.00 90.50 102 SER A C 1
ATOM 787 O O . SER A 1 102 ? -12.358 13.890 28.034 1.00 90.50 102 SER A O 1
ATOM 789 N N . GLY A 1 103 ? -13.265 11.826 28.019 1.00 67.94 103 GLY A N 1
ATOM 790 C CA . GLY A 1 103 ? -14.428 12.173 28.822 1.00 67.94 103 GLY A CA 1
ATOM 791 C C . GLY A 1 103 ? -15.254 13.285 28.190 1.00 67.94 103 GLY A C 1
ATOM 792 O O . GLY A 1 103 ? -15.635 14.210 28.908 1.00 67.94 103 GLY A O 1
ATOM 793 N N . ASP A 1 104 ? -15.540 13.188 26.881 1.00 62.00 104 ASP A N 1
ATOM 794 C CA . ASP A 1 104 ? -16.636 13.944 26.259 1.00 62.00 104 ASP A CA 1
ATOM 795 C C . ASP A 1 104 ? -17.943 13.486 26.924 1.00 62.00 104 ASP A C 1
ATOM 797 O O . ASP A 1 104 ? -18.662 12.591 26.480 1.00 62.00 104 ASP A O 1
ATOM 801 N N . SER A 1 105 ? -18.160 14.074 28.094 1.00 55.19 105 SER A N 1
ATOM 802 C CA . SER A 1 105 ? -19.377 14.072 28.873 1.00 55.19 105 SER A CA 1
ATOM 803 C C . SER A 1 105 ? -20.302 14.982 28.087 1.00 55.19 105 SER A C 1
ATOM 805 O O . SER A 1 105 ? -20.112 16.199 28.092 1.00 55.19 105 SER A O 1
ATOM 807 N N . GLN A 1 106 ? -21.198 14.379 27.311 1.00 46.50 106 GLN A N 1
ATOM 808 C CA . GLN A 1 106 ? -22.290 15.107 26.677 1.00 46.50 106 GLN A CA 1
ATOM 809 C C . GLN A 1 106 ? -23.096 15.886 27.725 1.00 46.50 106 GLN A C 1
ATOM 811 O O . GLN A 1 106 ? -23.278 15.347 28.842 1.00 46.50 106 GLN A O 1
#

Radius of gyration: 22.39 Å; chains: 1; bounding box: 53×34×67 Å

InterPro domains:
  IPR036638 Helix-loop-helix DNA-binding domain superfamily [SSF47459] (48-103)
  IPR044660 Transcription factor IBH1-like [PTHR33124] (29-101)

Sequence (106 aa):
MNSVEAIQVLVDDLYSITCMDSGRQTRLQGRKMKKKMVGQKLRKSSGRLRRRCLARGIRILSNLIPGGKSMAVGELFVEAACYLSSLKMRVKTMQAMISMLSGDSQ

Secondary structure (DSSP, 8-state):
--HHHHHHHHHHHHHHHHT-------------------TTHHHHHHHHHHHHHHHHHHHHHHHHSTTGGGS-HHHHHHHHHHHHHHHHHHHHHHHHHHHHHTT---

pLDDT: mean 72.79, std 21.54, range [40.72, 97.81]